Protein AF-A0A4Q1EWA6-F1 (afdb_monomer)

pLDDT: mean 81.25, std 13.55, range [43.25, 94.5]

Nearest PDB structures (foldseek):
  6qba-assembly1_B  TM=6.388E-01  e=7.040E-01  Saccharolobus solfataricus
  5jlt-assembly1_A  TM=7.013E-01  e=3.988E+00  Tequatrovirus T4
  2rk0-assembly1_A  TM=4.728E-01  e=1.283E+00  Parafrankia sp. EAN1pec
  3llb-assembly1_A  TM=4.257E-01  e=9.827E-01  Pseudomonas aeruginosa
  8u0p-assembly1_A  TM=3.540E-01  e=5.951E+00  Homo sapiens

Radius of gyration: 12.63 Å; Cα contacts (8 Å, |Δi|>4): 123; chains: 1; bounding box: 38×18×36 Å

Secondary structure (DSSP, 8-state):
--HHHHHHHHHHHTT--SSSGGGPEE-SSHHHHHHHHHHTT--EEEEEE-SSEEEEEEPTTTSSSSEEEEE-TT-TT----

Solvent-accessible surface area (backbone atoms only — not comparable to full-atom values): 4686 Å² total; per-residue (Å²): 141,61,67,67,60,55,52,52,53,50,53,28,63,72,57,30,81,14,79,41,66,92,33,11,26,50,38,60,44,76,67,54,54,56,52,51,31,60,72,68,69,54,74,66,70,47,76,49,73,76,87,49,30,39,34,40,30,35,54,86,82,76,52,101,55,65,45,40,20,30,24,46,76,68,22,75,90,54,79,83,124

Foldseek 3Di:
DVVVVVVQVVQQVVQAPQQDLVRAREDQEPVVVVVVCVVVVADFDDWDDDPQWIWGAHDPPPDPGGTGIYGCVNHPVDPPD

Mean predicted aligned error: 6.63 Å

Sequence (81 aa):
MAGNFHGLLNAILTSGDGLTCETGFHIISVTDEYVLLNRFQMETKSQSHNGKCDYQEFEKGKYKIPGFYFDISRFYGRILD

Structure (mmCIF, N/CA/C/O backbone):
data_AF-A0A4Q1EWA6-F1
#
_entry.id   AF-A0A4Q1EWA6-F1
#
loop_
_atom_site.group_PDB
_atom_site.id
_atom_site.type_symbol
_atom_site.label_atom_id
_atom_site.label_alt_id
_atom_site.label_comp_id
_atom_site.label_asym_id
_atom_site.label_entity_id
_atom_site.label_seq_id
_atom_site.pdbx_PDB_ins_code
_atom_site.Cartn_x
_atom_site.Cartn_y
_atom_site.Cartn_z
_atom_site.occupancy
_atom_site.B_iso_or_equiv
_atom_site.auth_seq_id
_atom_site.auth_comp_id
_atom_site.auth_asym_id
_atom_site.auth_atom_id
_atom_site.pdbx_PDB_model_num
ATOM 1 N N . MET A 1 1 ? -4.711 5.443 -26.451 1.00 44.22 1 MET A N 1
ATOM 2 C CA . MET A 1 1 ? -3.752 5.397 -25.323 1.00 44.22 1 MET A CA 1
ATOM 3 C C . MET A 1 1 ? -4.355 4.675 -24.105 1.00 44.22 1 MET A C 1
ATOM 5 O O . MET A 1 1 ? -4.287 5.189 -23.003 1.00 44.22 1 MET A O 1
ATOM 9 N N . ALA A 1 2 ? -4.946 3.483 -24.285 1.00 51.69 2 ALA A N 1
ATOM 10 C CA . ALA A 1 2 ? -5.537 2.700 -23.184 1.00 51.69 2 ALA A CA 1
ATOM 11 C C . ALA A 1 2 ? -4.740 1.418 -22.859 1.00 51.69 2 ALA A C 1
ATOM 13 O O . ALA A 1 2 ? -4.733 0.975 -21.717 1.00 51.69 2 ALA A O 1
ATOM 14 N N . GLY A 1 3 ? -4.007 0.851 -23.829 1.00 56.09 3 GLY A N 1
ATOM 15 C CA . GLY A 1 3 ? -3.271 -0.411 -23.649 1.00 56.09 3 GLY A CA 1
ATOM 16 C C . GLY A 1 3 ? -2.172 -0.366 -22.580 1.00 56.09 3 GLY A C 1
ATOM 17 O O . GLY A 1 3 ? -2.037 -1.310 -21.809 1.00 56.09 3 GLY A O 1
ATOM 18 N N . ASN A 1 4 ? -1.443 0.750 -22.468 1.00 63.16 4 ASN A N 1
ATOM 19 C CA . ASN A 1 4 ? -0.324 0.863 -21.521 1.00 63.16 4 ASN A CA 1
ATOM 20 C C . ASN A 1 4 ? -0.782 0.896 -20.054 1.00 63.16 4 ASN A C 1
ATOM 22 O O . ASN A 1 4 ? -0.103 0.350 -19.192 1.00 63.16 4 ASN A O 1
ATOM 26 N N . PHE A 1 5 ? -1.952 1.481 -19.771 1.00 69.88 5 PHE A N 1
ATOM 27 C CA . PHE A 1 5 ? -2.506 1.539 -18.415 1.00 69.88 5 PHE A CA 1
ATOM 28 C C . PHE A 1 5 ? -2.957 0.158 -17.922 1.00 69.88 5 PHE A C 1
ATOM 30 O O . PHE A 1 5 ? -2.690 -0.220 -16.785 1.00 69.88 5 PHE A O 1
ATOM 37 N N . HIS A 1 6 ? -3.593 -0.627 -18.799 1.00 74.44 6 HIS A N 1
ATOM 38 C CA . HIS A 1 6 ? -3.984 -2.001 -18.485 1.00 74.44 6 HIS A CA 1
ATOM 39 C C . HIS A 1 6 ? -2.775 -2.914 -18.266 1.00 74.44 6 HIS A C 1
ATOM 41 O O . HIS A 1 6 ? -2.806 -3.738 -17.357 1.00 74.44 6 HIS A O 1
ATOM 47 N N . GLY A 1 7 ? -1.710 -2.747 -19.057 1.00 82.00 7 GLY A N 1
ATOM 48 C CA . GLY A 1 7 ? -0.464 -3.493 -18.875 1.00 82.00 7 GLY A CA 1
ATOM 49 C C . GLY A 1 7 ? 0.201 -3.205 -17.529 1.00 82.00 7 GLY A C 1
ATOM 50 O O . GLY A 1 7 ? 0.559 -4.143 -16.822 1.00 82.00 7 GLY A O 1
ATOM 51 N N . LEU A 1 8 ? 0.295 -1.927 -17.146 1.00 80.12 8 LEU A N 1
ATOM 52 C CA . LEU A 1 8 ? 0.844 -1.512 -15.853 1.00 80.12 8 LEU A CA 1
ATOM 53 C C . LEU A 1 8 ? 0.019 -2.058 -14.682 1.00 80.12 8 LEU A C 1
ATOM 55 O O . LEU A 1 8 ? 0.567 -2.692 -13.787 1.00 80.12 8 LEU A O 1
ATOM 59 N N . LEU A 1 9 ? -1.302 -1.869 -14.713 1.00 80.94 9 LEU A N 1
ATOM 60 C CA . LEU A 1 9 ? -2.184 -2.341 -13.647 1.00 80.94 9 LEU A CA 1
ATOM 61 C C . LEU A 1 9 ? -2.133 -3.867 -13.502 1.00 80.94 9 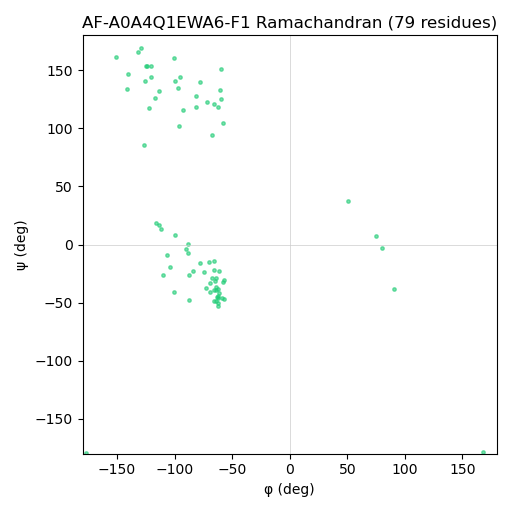LEU A C 1
ATOM 63 O O . LEU A 1 9 ? -2.072 -4.373 -12.387 1.00 80.94 9 LEU A O 1
ATOM 67 N N . ASN A 1 10 ? -2.110 -4.601 -14.619 1.00 83.50 10 ASN A N 1
ATOM 68 C CA . ASN A 1 10 ? -1.967 -6.052 -14.588 1.00 83.50 10 ASN A CA 1
ATOM 69 C C . ASN A 1 10 ? -0.617 -6.466 -13.989 1.00 83.50 10 ASN A C 1
ATOM 71 O O . ASN A 1 10 ? -0.586 -7.321 -13.115 1.00 83.50 10 ASN A O 1
ATOM 75 N N . ALA A 1 11 ? 0.481 -5.823 -14.399 1.00 85.75 11 ALA A N 1
ATOM 76 C CA . ALA A 1 11 ? 1.804 -6.109 -13.856 1.00 85.75 11 ALA A CA 1
ATOM 77 C C . ALA A 1 11 ? 1.844 -5.923 -12.330 1.00 85.75 11 ALA A C 1
ATOM 79 O O . ALA A 1 11 ? 2.301 -6.826 -11.626 1.00 85.75 11 ALA A O 1
ATOM 80 N N . ILE A 1 12 ? 1.296 -4.814 -11.819 1.00 86.38 12 ILE A N 1
ATOM 81 C CA . ILE A 1 12 ? 1.260 -4.551 -10.376 1.00 86.38 12 ILE A CA 1
ATOM 82 C C . ILE A 1 12 ? 0.403 -5.599 -9.656 1.00 86.38 12 ILE A C 1
ATOM 84 O O . ILE A 1 12 ? 0.871 -6.214 -8.702 1.00 86.38 12 ILE A O 1
ATOM 88 N N . LEU A 1 13 ? -0.810 -5.881 -10.138 1.00 85.50 13 LEU A N 1
ATOM 89 C CA . LEU A 1 13 ? -1.702 -6.861 -9.502 1.00 85.50 13 LEU A CA 1
ATOM 90 C C . LEU A 1 13 ? -1.171 -8.302 -9.551 1.00 85.50 13 LEU A C 1
ATOM 92 O O . LEU A 1 13 ? -1.577 -9.123 -8.738 1.00 85.50 13 LEU A O 1
ATOM 96 N N . THR A 1 14 ? -0.273 -8.623 -10.485 1.00 89.19 14 THR A N 1
ATOM 97 C CA . THR A 1 14 ? 0.388 -9.940 -10.551 1.00 89.19 14 THR A CA 1
ATOM 98 C C . THR A 1 14 ? 1.674 -10.034 -9.728 1.00 89.19 14 THR A C 1
ATOM 100 O O . THR A 1 14 ? 2.246 -11.116 -9.630 1.00 89.19 14 THR A O 1
ATOM 103 N N . SER A 1 15 ? 2.153 -8.923 -9.160 1.00 90.94 15 SER A N 1
ATOM 104 C CA . SER A 1 15 ? 3.433 -8.880 -8.438 1.00 90.94 15 SER A CA 1
ATOM 105 C C . SER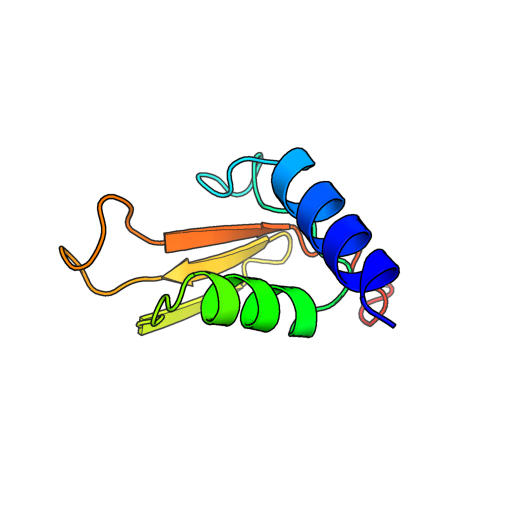 A 1 15 ? 3.347 -9.330 -6.977 1.00 90.94 15 SER A C 1
ATOM 107 O O . SER A 1 15 ? 4.348 -9.770 -6.422 1.00 90.94 15 SER A O 1
ATOM 109 N N . GLY A 1 16 ? 2.156 -9.260 -6.383 1.00 91.38 16 GLY A N 1
ATOM 110 C CA . GLY A 1 16 ? 1.900 -9.560 -4.978 1.00 91.38 16 GLY A CA 1
ATOM 111 C C . GLY A 1 16 ? 0.410 -9.443 -4.657 1.00 91.38 16 GLY A C 1
ATOM 112 O O . GLY A 1 16 ? -0.390 -9.154 -5.547 1.00 91.38 16 GLY A O 1
ATOM 113 N N . ASP A 1 17 ? 0.033 -9.674 -3.399 1.00 92.00 17 ASP A N 1
ATOM 114 C CA . ASP A 1 17 ? -1.349 -9.526 -2.912 1.00 92.00 17 ASP A CA 1
ATOM 115 C C . ASP A 1 17 ? -1.559 -8.287 -2.020 1.00 92.00 17 ASP A C 1
ATOM 117 O O . ASP A 1 17 ? -2.698 -7.930 -1.709 1.00 92.00 17 ASP A O 1
ATOM 121 N N . GLY A 1 18 ? -0.472 -7.609 -1.637 1.00 91.94 18 GLY A N 1
ATOM 122 C CA . GLY A 1 18 ? -0.497 -6.388 -0.842 1.00 91.94 18 GLY A CA 1
ATOM 123 C C . GLY A 1 18 ? -0.808 -6.591 0.641 1.00 91.94 18 GLY A C 1
ATOM 124 O O . GLY A 1 18 ? -1.007 -5.595 1.336 1.00 91.94 18 GLY A O 1
ATOM 125 N N . LEU A 1 19 ? -0.884 -7.826 1.149 1.00 92.69 19 LEU A N 1
ATOM 126 C CA . LEU A 1 19 ? -1.323 -8.100 2.525 1.00 92.69 19 LEU A CA 1
ATOM 127 C C . LEU A 1 19 ? -0.187 -8.048 3.551 1.00 92.69 19 LEU A C 1
ATOM 129 O O . LEU A 1 19 ? -0.438 -7.747 4.720 1.00 92.69 19 LEU A O 1
ATOM 133 N N . THR A 1 20 ? 1.050 -8.308 3.130 1.00 93.75 20 THR A N 1
ATOM 134 C CA . THR A 1 20 ? 2.259 -8.131 3.949 1.00 93.75 20 THR A CA 1
ATOM 135 C C . THR A 1 20 ? 3.326 -7.361 3.174 1.00 93.75 20 THR A C 1
ATOM 137 O O . THR A 1 20 ? 3.248 -7.234 1.956 1.00 93.75 20 THR A O 1
ATOM 140 N N . CYS A 1 21 ? 4.363 -6.865 3.853 1.00 90.62 21 CYS A N 1
ATOM 141 C CA . CYS A 1 21 ? 5.473 -6.183 3.177 1.00 90.62 21 CYS A CA 1
ATOM 142 C C . CYS A 1 21 ? 6.258 -7.127 2.239 1.00 90.62 21 CYS A C 1
ATOM 144 O O . CYS A 1 21 ? 6.791 -6.698 1.223 1.00 90.62 21 CYS A O 1
ATOM 146 N N . GLU A 1 22 ? 6.312 -8.429 2.527 1.00 91.12 22 GLU A N 1
ATOM 147 C CA . GLU A 1 22 ? 6.960 -9.436 1.672 1.00 91.12 22 GLU A CA 1
ATOM 148 C C . GLU A 1 22 ? 6.153 -9.766 0.413 1.00 91.12 22 GLU A C 1
ATOM 150 O O . GLU A 1 22 ? 6.722 -10.240 -0.565 1.00 91.12 22 GLU A O 1
ATOM 155 N N . THR A 1 23 ? 4.841 -9.534 0.458 1.00 92.94 23 THR A N 1
ATOM 156 C CA . THR A 1 23 ? 3.878 -9.802 -0.620 1.00 92.94 23 THR A CA 1
ATOM 157 C C . THR A 1 23 ? 3.273 -8.511 -1.175 1.00 92.94 23 THR A C 1
ATOM 159 O O . THR A 1 23 ? 2.240 -8.539 -1.845 1.00 92.94 23 THR A O 1
ATOM 162 N N . GLY A 1 24 ? 3.918 -7.374 -0.895 1.00 91.50 24 GLY A N 1
ATOM 163 C CA . GLY A 1 24 ? 3.467 -6.046 -1.282 1.00 91.50 24 GLY A CA 1
ATOM 164 C C . GLY A 1 24 ? 3.329 -5.902 -2.794 1.00 91.50 24 GLY A C 1
ATOM 165 O O . GLY A 1 24 ? 4.049 -6.536 -3.563 1.00 91.50 24 GLY A O 1
ATOM 166 N N . PHE A 1 25 ? 2.426 -5.035 -3.242 1.00 92.44 25 PHE A N 1
ATOM 167 C CA . PHE A 1 25 ? 2.349 -4.698 -4.660 1.00 92.44 25 PHE A CA 1
ATOM 168 C C . PHE A 1 25 ? 3.624 -3.972 -5.084 1.00 92.44 25 PHE A C 1
ATOM 170 O O . PHE A 1 25 ? 3.944 -2.913 -4.545 1.00 92.44 25 PHE A O 1
ATOM 177 N N . HIS A 1 26 ? 4.356 -4.523 -6.048 1.00 90.56 26 HIS A N 1
ATOM 178 C CA . HIS A 1 26 ? 5.559 -3.889 -6.565 1.00 90.56 26 HIS A CA 1
ATOM 179 C C . HIS A 1 26 ? 5.177 -2.681 -7.408 1.00 90.56 26 HIS A C 1
ATOM 181 O O . HIS A 1 26 ? 4.478 -2.805 -8.420 1.00 90.56 26 HIS A O 1
ATOM 187 N N . ILE A 1 27 ? 5.694 -1.521 -7.027 1.00 84.62 27 ILE A N 1
ATOM 188 C CA . ILE A 1 27 ? 5.504 -0.283 -7.773 1.00 84.62 27 ILE A CA 1
ATOM 189 C C . ILE A 1 27 ? 6.849 0.291 -8.206 1.00 84.62 27 ILE A C 1
ATOM 191 O O . ILE A 1 27 ? 7.888 0.073 -7.583 1.00 84.62 27 ILE A O 1
ATOM 195 N N . ILE A 1 28 ? 6.824 1.053 -9.295 1.00 74.81 28 ILE A N 1
ATOM 196 C CA . ILE A 1 28 ? 8.001 1.764 -9.809 1.00 74.81 28 ILE A CA 1
ATOM 197 C C . ILE A 1 28 ? 7.934 3.260 -9.500 1.00 74.81 28 ILE A C 1
ATOM 199 O O . ILE A 1 28 ? 8.974 3.925 -9.486 1.00 74.81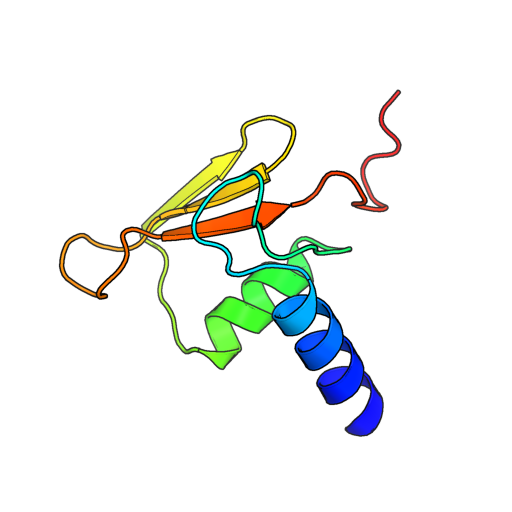 28 ILE A O 1
ATOM 203 N N . SER A 1 29 ? 6.735 3.783 -9.209 1.00 75.75 29 SER A N 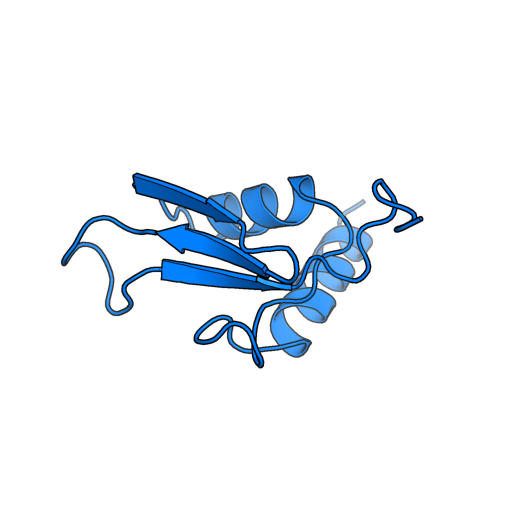1
ATOM 204 C CA . SER A 1 29 ? 6.521 5.142 -8.731 1.00 75.75 29 SER A CA 1
ATOM 205 C C . SER A 1 29 ? 5.441 5.229 -7.643 1.00 75.75 29 SER A C 1
ATOM 207 O O . SER A 1 29 ? 4.439 4.530 -7.716 1.00 75.75 29 SER A O 1
ATOM 209 N N . VAL A 1 30 ? 5.587 6.147 -6.679 1.00 70.88 30 VAL A N 1
ATOM 210 C CA . VAL A 1 30 ? 4.553 6.462 -5.667 1.00 70.88 30 VAL A CA 1
ATOM 211 C C . VAL A 1 30 ? 3.230 6.878 -6.327 1.00 70.88 30 VAL A C 1
ATOM 213 O O . VAL A 1 30 ? 2.151 6.603 -5.814 1.00 70.88 30 VAL A O 1
ATOM 216 N N . THR A 1 31 ? 3.288 7.495 -7.510 1.00 74.38 31 THR A N 1
ATOM 217 C CA . THR A 1 31 ? 2.097 7.817 -8.308 1.00 74.38 31 THR A CA 1
ATOM 218 C C . THR A 1 31 ? 1.278 6.568 -8.651 1.00 74.38 31 THR A C 1
ATOM 220 O O . THR A 1 31 ? 0.050 6.649 -8.704 1.00 74.38 31 THR A O 1
ATOM 223 N N . ASP A 1 32 ? 1.921 5.410 -8.831 1.00 69.19 32 ASP A N 1
ATOM 224 C CA . ASP A 1 32 ? 1.240 4.145 -9.125 1.00 69.19 32 ASP A CA 1
ATOM 225 C C . ASP A 1 32 ? 0.402 3.643 -7.931 1.00 69.19 32 ASP A C 1
ATOM 227 O O . ASP A 1 32 ? -0.645 3.026 -8.147 1.00 69.19 32 ASP A O 1
ATOM 231 N N . GLU A 1 33 ? 0.781 3.972 -6.685 1.00 65.75 33 GLU A N 1
ATOM 232 C CA . GLU A 1 33 ? -0.026 3.674 -5.484 1.00 65.75 33 GLU A CA 1
ATOM 233 C C . GLU A 1 33 ? -1.367 4.398 -5.542 1.00 65.75 33 GLU A C 1
ATOM 235 O O . GLU A 1 33 ? -2.432 3.786 -5.446 1.00 65.75 33 GLU A O 1
ATOM 240 N N . TYR A 1 34 ? -1.325 5.715 -5.760 1.00 72.44 34 TYR A N 1
ATOM 241 C CA . TYR A 1 34 ? -2.523 6.547 -5.823 1.00 72.44 34 TYR A CA 1
ATOM 242 C C . TYR A 1 34 ? -3.406 6.179 -7.014 1.00 72.44 34 TYR A C 1
ATOM 244 O O . TYR A 1 34 ? -4.629 6.262 -6.923 1.00 72.44 34 TYR A O 1
ATOM 252 N N . VAL A 1 35 ? -2.822 5.726 -8.126 1.00 78.56 35 VAL A N 1
ATOM 253 C CA . VAL A 1 35 ? -3.578 5.186 -9.264 1.00 78.56 35 VAL A CA 1
ATOM 2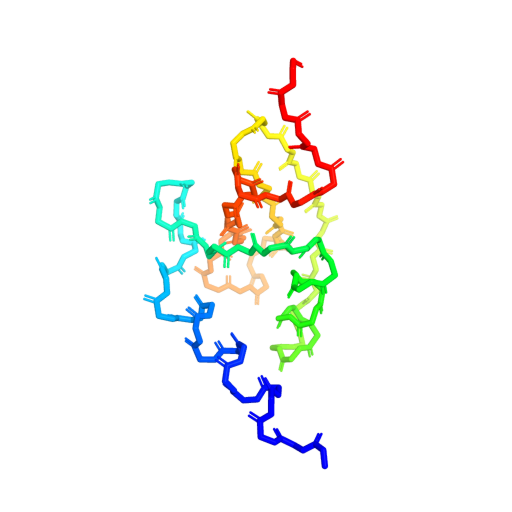54 C C . VAL A 1 35 ? -4.358 3.931 -8.868 1.00 78.56 35 VAL A C 1
ATOM 256 O O . VAL A 1 35 ? -5.536 3.822 -9.220 1.00 78.56 35 VAL A O 1
ATOM 259 N N . LEU A 1 36 ? -3.742 3.003 -8.131 1.00 80.00 36 LEU A N 1
ATOM 260 C CA . LEU A 1 36 ? -4.414 1.795 -7.645 1.00 80.00 36 LEU A CA 1
ATOM 261 C C . LEU A 1 36 ? -5.511 2.120 -6.635 1.00 80.00 36 LEU A C 1
ATOM 263 O O . LEU A 1 36 ? -6.644 1.666 -6.801 1.00 80.00 36 LEU A O 1
ATOM 267 N N . LEU A 1 37 ? -5.207 2.954 -5.642 1.00 80.00 37 LEU A N 1
ATOM 268 C CA . LEU A 1 37 ? -6.178 3.385 -4.636 1.00 80.00 37 LEU A CA 1
ATOM 269 C C . LEU A 1 37 ? -7.377 4.090 -5.283 1.00 80.00 37 LEU A C 1
ATOM 271 O O . LEU A 1 37 ? -8.520 3.726 -5.013 1.00 80.00 37 LEU A O 1
ATOM 275 N N . ASN A 1 38 ? -7.138 5.014 -6.220 1.00 82.81 38 ASN A N 1
ATOM 276 C CA . ASN A 1 38 ? -8.203 5.694 -6.960 1.00 82.81 38 ASN A CA 1
ATOM 277 C C . ASN A 1 38 ? -9.013 4.728 -7.830 1.00 82.81 38 ASN A C 1
ATOM 279 O O . ASN A 1 38 ? -10.237 4.850 -7.916 1.00 82.81 38 ASN A O 1
ATOM 283 N N . ARG A 1 39 ? -8.361 3.746 -8.465 1.00 79.69 39 ARG A N 1
ATOM 284 C CA . ARG A 1 39 ? -9.048 2.742 -9.287 1.00 79.69 39 ARG A CA 1
ATOM 285 C C . ARG A 1 39 ? -9.990 1.873 -8.457 1.00 79.69 39 ARG A C 1
ATOM 287 O O . ARG A 1 39 ? -11.061 1.522 -8.951 1.00 79.69 39 ARG A O 1
ATOM 294 N N . PHE A 1 40 ? -9.606 1.546 -7.228 1.00 79.56 40 PHE A N 1
ATOM 295 C CA . PHE A 1 40 ? -10.446 0.806 -6.286 1.00 79.56 40 PHE A CA 1
ATOM 296 C C . PHE A 1 40 ? -11.347 1.703 -5.433 1.00 79.56 40 PHE A C 1
ATOM 298 O O . PHE A 1 40 ? -12.105 1.183 -4.618 1.00 79.56 40 PHE A O 1
ATOM 305 N N . GLN A 1 41 ? -11.293 3.024 -5.638 1.00 81.75 41 GLN A N 1
ATOM 306 C CA . GLN A 1 41 ? -12.010 4.024 -4.841 1.00 81.75 41 GLN A CA 1
ATOM 307 C C . GLN A 1 41 ? -11.775 3.834 -3.334 1.00 81.75 41 GLN A C 1
ATOM 309 O O . GLN A 1 41 ? -12.681 3.987 -2.515 1.00 81.75 41 GLN A O 1
ATOM 314 N N . MET A 1 42 ? -10.548 3.456 -2.973 1.00 85.38 42 MET A N 1
ATOM 315 C CA . MET A 1 42 ? -10.155 3.190 -1.599 1.00 85.38 42 MET A CA 1
ATOM 316 C C . MET A 1 42 ? -9.574 4.442 -0.964 1.00 85.38 42 MET A C 1
ATOM 318 O O . MET A 1 42 ? -8.518 4.930 -1.351 1.00 85.38 42 MET A O 1
ATOM 322 N N . GLU A 1 43 ? -10.266 4.936 0.052 1.00 87.00 43 GLU A N 1
ATOM 323 C CA . GLU A 1 43 ? -9.759 6.005 0.908 1.00 87.00 43 GLU A CA 1
ATOM 324 C C . GLU A 1 43 ? -8.810 5.454 1.976 1.00 87.00 43 GLU A C 1
ATOM 326 O O . GLU A 1 43 ? -9.172 4.535 2.724 1.00 87.00 43 GLU A O 1
ATOM 331 N N . THR A 1 44 ? -7.624 6.053 2.061 1.00 88.31 44 THR A N 1
ATOM 332 C CA . THR A 1 44 ? -6.618 5.769 3.083 1.00 88.31 44 THR A CA 1
ATOM 333 C C . THR A 1 44 ? -6.745 6.755 4.237 1.00 88.31 44 THR A C 1
ATOM 335 O O . THR A 1 44 ? -7.107 7.918 4.066 1.00 88.31 44 THR A O 1
ATOM 338 N N . LYS A 1 45 ? -6.492 6.257 5.442 1.00 92.50 45 LYS A N 1
ATOM 339 C CA . LYS A 1 45 ? -6.474 7.026 6.682 1.00 92.50 45 LYS A CA 1
ATOM 340 C C . LYS A 1 45 ? -5.102 7.634 6.929 1.00 92.50 45 LYS A C 1
ATOM 342 O O . LYS A 1 45 ? -4.987 8.791 7.326 1.00 92.50 45 LYS A O 1
ATOM 347 N N . SER A 1 46 ? -4.072 6.810 6.782 1.00 90.38 46 SER A N 1
ATOM 348 C CA . SER A 1 46 ? -2.697 7.168 7.089 1.00 90.38 46 SER A CA 1
ATOM 349 C C . SER A 1 46 ? -1.739 6.382 6.198 1.00 90.38 46 SER A C 1
ATOM 351 O O . SER A 1 46 ? -2.112 5.373 5.598 1.00 90.38 46 SER A O 1
ATOM 353 N N . GLN A 1 47 ? -0.508 6.873 6.103 1.00 89.00 47 GLN A N 1
ATOM 354 C CA . GLN A 1 47 ? 0.575 6.258 5.349 1.00 89.00 47 GLN A CA 1
ATOM 355 C C . GLN A 1 47 ? 1.771 6.079 6.283 1.00 89.00 47 GLN A C 1
ATOM 357 O O . GLN A 1 47 ? 2.064 6.962 7.097 1.00 89.00 47 GLN A O 1
ATOM 362 N N . SER A 1 48 ? 2.477 4.956 6.167 1.00 90.12 48 SER A N 1
ATOM 363 C CA . SER A 1 48 ? 3.707 4.716 6.922 1.00 90.12 48 SER A CA 1
ATOM 364 C C . SER A 1 48 ? 4.750 3.996 6.077 1.00 90.12 48 SER A C 1
ATOM 366 O O . SER A 1 48 ? 4.459 2.991 5.438 1.00 90.12 48 SER A O 1
ATOM 368 N N . HIS A 1 49 ? 5.988 4.484 6.130 1.00 85.56 49 HIS A N 1
ATOM 369 C CA . HIS A 1 49 ? 7.103 3.944 5.363 1.00 85.56 49 HIS A CA 1
ATOM 370 C C . HIS A 1 49 ? 8.147 3.315 6.289 1.00 85.56 49 HIS A C 1
ATOM 372 O O . HIS A 1 49 ? 8.574 3.941 7.260 1.00 85.56 49 HIS A O 1
ATOM 378 N N . ASN A 1 50 ? 8.599 2.100 5.969 1.00 78.81 50 ASN A N 1
ATOM 379 C CA . ASN A 1 50 ? 9.591 1.367 6.769 1.00 78.81 50 ASN A CA 1
ATOM 380 C C . ASN A 1 50 ? 10.923 1.112 6.035 1.00 78.81 50 ASN A C 1
ATOM 382 O O . ASN A 1 50 ? 11.686 0.229 6.421 1.00 78.81 50 ASN A O 1
ATOM 386 N N . GLY A 1 51 ? 11.208 1.858 4.964 1.00 76.31 51 GLY A N 1
ATOM 387 C CA . GLY A 1 51 ? 12.427 1.722 4.157 1.00 76.31 51 GLY A CA 1
ATOM 388 C C . GLY A 1 51 ? 12.291 0.750 2.984 1.00 76.31 51 GLY A C 1
ATOM 389 O O . GLY A 1 51 ? 12.787 1.050 1.902 1.00 76.31 51 GLY A O 1
ATOM 390 N N . LYS A 1 52 ? 11.573 -0.366 3.160 1.00 80.44 52 LYS A N 1
ATOM 391 C CA . LYS A 1 52 ? 11.336 -1.367 2.103 1.00 80.44 52 LYS A CA 1
ATOM 392 C C . LYS A 1 52 ? 9.951 -1.233 1.471 1.00 80.44 52 LYS A C 1
ATOM 394 O O . LYS A 1 52 ? 9.815 -1.327 0.255 1.00 80.44 52 LYS A O 1
ATOM 399 N N . CYS A 1 53 ? 8.948 -0.987 2.304 1.00 89.00 53 CYS A N 1
ATOM 400 C CA . CYS A 1 53 ? 7.560 -0.899 1.893 1.00 89.00 53 CYS A CA 1
ATOM 401 C C . CYS A 1 53 ? 6.943 0.428 2.311 1.00 89.00 53 CYS A C 1
ATOM 403 O O . CYS A 1 53 ? 7.352 1.057 3.297 1.00 89.00 53 CYS A O 1
ATOM 405 N N . ASP A 1 54 ? 5.934 0.823 1.556 1.00 90.69 54 ASP A N 1
ATOM 406 C CA . ASP A 1 54 ? 4.935 1.780 1.986 1.00 90.69 54 ASP A CA 1
ATOM 407 C C . ASP A 1 54 ? 3.676 1.036 2.435 1.00 90.69 54 ASP A C 1
ATOM 409 O O . ASP A 1 54 ? 3.302 0.022 1.844 1.00 90.69 54 ASP A O 1
ATOM 413 N N . TYR A 1 55 ? 3.045 1.497 3.506 1.00 93.56 55 TYR A N 1
ATOM 414 C CA . TYR A 1 55 ? 1.813 0.924 4.029 1.00 93.56 55 TYR A CA 1
ATOM 415 C C . TYR A 1 55 ? 0.731 1.989 4.076 1.00 93.56 55 TYR A C 1
ATOM 417 O O . TYR A 1 55 ? 0.837 2.972 4.811 1.00 93.56 55 TYR A O 1
ATOM 425 N N . GLN A 1 56 ? -0.320 1.748 3.303 1.00 93.44 56 GLN A N 1
ATOM 426 C CA . GLN A 1 56 ? -1.508 2.578 3.213 1.00 93.44 56 GLN A CA 1
ATOM 427 C C . GLN A 1 56 ? -2.567 2.001 4.151 1.00 93.44 56 GLN A C 1
ATOM 429 O O . GLN A 1 56 ? -3.205 0.993 3.840 1.00 93.44 56 GLN A O 1
ATOM 434 N N . GLU A 1 57 ? -2.732 2.616 5.319 1.00 94.50 57 GLU A N 1
ATOM 435 C CA . GLU A 1 57 ? -3.692 2.189 6.333 1.00 94.50 57 GLU A CA 1
ATOM 436 C C . GLU A 1 57 ? -5.103 2.645 5.955 1.00 94.50 57 GLU A C 1
ATOM 438 O O . GLU A 1 57 ? -5.320 3.774 5.510 1.00 94.50 57 GLU A O 1
ATOM 443 N N . PHE A 1 58 ? -6.092 1.791 6.184 1.00 94.38 58 PHE A N 1
ATOM 444 C CA . PHE A 1 58 ? -7.500 2.111 6.008 1.00 94.38 58 PHE A CA 1
ATOM 445 C C . PHE A 1 58 ? -8.196 2.425 7.330 1.00 94.38 58 PHE A C 1
ATOM 447 O O . PHE A 1 58 ? -7.781 2.008 8.411 1.00 94.38 58 PHE A O 1
ATOM 454 N N . GLU A 1 59 ? -9.336 3.113 7.243 1.00 94.00 59 GLU A N 1
ATOM 455 C CA . GLU A 1 59 ? -10.202 3.271 8.407 1.00 94.00 59 GLU A CA 1
ATOM 456 C C . GLU A 1 59 ? -10.694 1.915 8.926 1.00 94.00 59 GLU A C 1
ATOM 458 O O . GLU A 1 59 ? -11.176 1.057 8.176 1.00 94.00 59 GLU A O 1
ATOM 463 N N . LYS A 1 60 ? -10.593 1.722 10.244 1.00 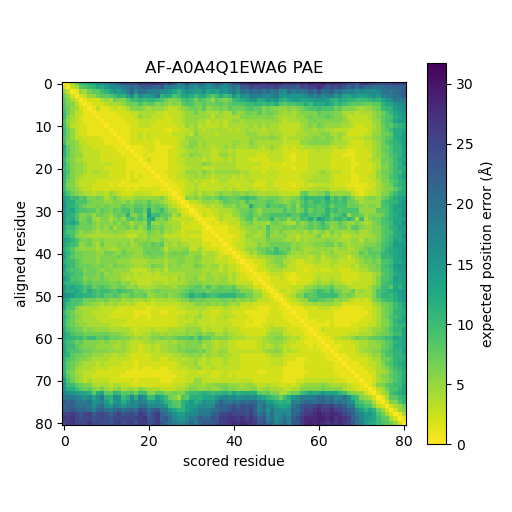91.50 60 LYS A N 1
ATOM 464 C CA . LYS A 1 60 ? -10.926 0.450 10.888 1.00 91.50 60 LYS A CA 1
ATOM 465 C C . LYS A 1 60 ? -12.390 0.091 10.632 1.00 91.50 60 LY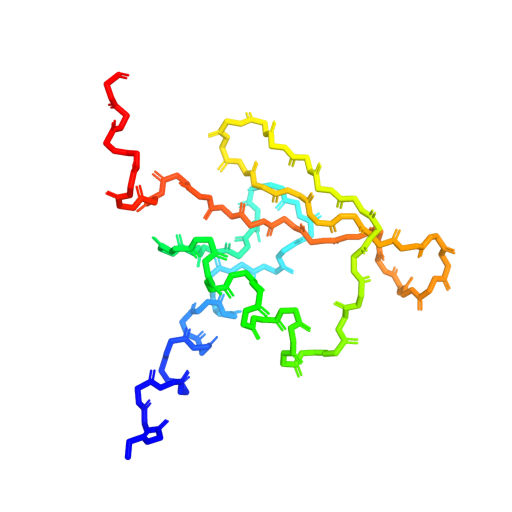S A C 1
ATOM 467 O O . LYS A 1 60 ? -13.293 0.852 10.961 1.00 91.50 60 LYS A O 1
ATOM 472 N N . GLY A 1 61 ? -12.617 -1.106 10.092 1.00 89.50 61 GLY A N 1
ATOM 473 C CA . GLY A 1 61 ? -13.957 -1.616 9.789 1.00 89.50 61 GLY A CA 1
ATOM 474 C C . GLY A 1 61 ? -14.562 -1.092 8.483 1.00 89.50 61 GLY A C 1
ATOM 475 O O . GLY A 1 61 ? -15.642 -1.548 8.116 1.00 89.50 61 GLY A O 1
ATOM 476 N N . LYS A 1 62 ? -13.880 -0.192 7.757 1.00 91.56 62 LYS A N 1
ATOM 477 C CA . LYS A 1 62 ? -14.328 0.284 6.439 1.00 91.56 62 LYS A CA 1
ATOM 478 C C . LYS A 1 62 ? -14.154 -0.777 5.352 1.00 91.56 62 LYS A C 1
ATOM 480 O O . LYS A 1 62 ? -15.022 -0.929 4.497 1.00 91.56 62 LYS A O 1
ATOM 485 N N . TYR A 1 63 ? -13.065 -1.545 5.415 1.00 90.50 63 TYR A N 1
ATOM 486 C CA . TYR A 1 63 ? -12.791 -2.662 4.508 1.00 90.50 63 TYR A CA 1
ATOM 487 C C . TYR A 1 63 ? -12.430 -3.933 5.284 1.00 90.50 63 TYR A C 1
ATOM 489 O O . TYR A 1 63 ? -12.201 -3.908 6.493 1.00 90.50 63 TYR A O 1
ATOM 497 N N . LYS A 1 64 ? -12.383 -5.067 4.573 1.00 91.38 64 LYS A N 1
ATOM 498 C CA . LYS A 1 64 ? -12.083 -6.391 5.153 1.00 91.38 64 LYS A CA 1
ATOM 499 C C . LYS A 1 64 ? -10.628 -6.562 5.597 1.00 91.38 64 LYS A C 1
ATOM 501 O O . LYS A 1 64 ? -10.325 -7.514 6.307 1.00 91.38 64 LYS A O 1
ATOM 506 N N . ILE A 1 65 ? -9.751 -5.669 5.156 1.00 91.62 65 ILE A N 1
ATOM 507 C CA . ILE A 1 65 ? -8.322 -5.661 5.455 1.00 91.62 65 ILE A CA 1
ATOM 508 C C . ILE A 1 65 ? -7.947 -4.307 6.069 1.00 91.62 65 ILE A C 1
ATOM 510 O O . ILE A 1 65 ? -8.644 -3.321 5.816 1.00 91.62 65 ILE A O 1
ATOM 514 N N . PRO A 1 66 ? -6.880 -4.243 6.881 1.00 92.38 66 PRO A N 1
ATOM 515 C CA . PRO A 1 66 ? -6.493 -3.017 7.575 1.00 92.38 66 PRO A CA 1
ATOM 516 C C . PRO A 1 66 ? -5.763 -2.004 6.682 1.00 92.38 66 PRO A C 1
ATOM 518 O O . PRO A 1 66 ? -5.658 -0.845 7.066 1.00 92.38 66 PRO A O 1
ATOM 521 N N . GLY A 1 67 ? -5.269 -2.419 5.516 1.00 93.12 67 GLY A N 1
ATOM 522 C CA . GLY A 1 67 ? -4.468 -1.590 4.622 1.00 93.12 67 GLY A CA 1
ATOM 523 C C . GLY A 1 67 ? -3.807 -2.418 3.527 1.00 93.12 67 GLY A C 1
ATOM 524 O O . GLY A 1 67 ? -3.983 -3.639 3.491 1.00 93.12 67 GLY A O 1
ATOM 525 N N . PHE A 1 68 ? -3.034 -1.756 2.669 1.00 94.31 68 PHE A N 1
ATOM 526 C CA . PHE A 1 68 ? -2.185 -2.400 1.665 1.00 94.31 68 PHE A CA 1
ATOM 527 C C . PHE A 1 68 ? -0.718 -2.037 1.844 1.00 94.31 68 PHE A C 1
ATOM 529 O O . PHE A 1 68 ? -0.385 -0.893 2.151 1.00 94.31 68 PHE A O 1
ATOM 536 N N . TYR A 1 69 ? 0.144 -3.012 1.579 1.00 93.69 69 TYR A N 1
ATOM 537 C CA . TYR A 1 69 ? 1.580 -2.830 1.445 1.00 93.69 69 TYR A CA 1
ATOM 538 C C . TYR A 1 69 ? 1.973 -2.689 -0.027 1.00 93.69 69 TYR A C 1
ATOM 540 O O . TYR A 1 69 ? 1.558 -3.480 -0.878 1.00 93.69 69 TYR A O 1
ATOM 548 N N . PHE A 1 70 ? 2.831 -1.716 -0.303 1.00 91.50 70 PHE A N 1
ATOM 549 C CA . PHE A 1 70 ? 3.465 -1.488 -1.593 1.00 91.50 70 PHE A CA 1
ATOM 550 C C . PHE A 1 70 ? 4.978 -1.658 -1.438 1.00 91.50 70 PHE A C 1
ATOM 552 O O . PHE A 1 70 ? 5.585 -1.039 -0.565 1.00 91.50 70 PHE A O 1
ATOM 559 N N . ASP A 1 71 ? 5.595 -2.514 -2.252 1.00 90.19 71 ASP A N 1
ATOM 560 C CA . ASP A 1 71 ? 7.053 -2.655 -2.296 1.00 90.19 71 ASP A CA 1
ATOM 561 C C . ASP A 1 71 ? 7.626 -1.538 -3.173 1.00 90.19 71 ASP A C 1
ATOM 563 O O . ASP A 1 71 ? 7.337 -1.456 -4.373 1.00 90.19 71 ASP A O 1
ATOM 567 N N . ILE A 1 72 ? 8.453 -0.690 -2.559 1.00 86.50 72 ILE A N 1
ATOM 568 C CA . ILE A 1 72 ? 9.074 0.464 -3.213 1.00 86.50 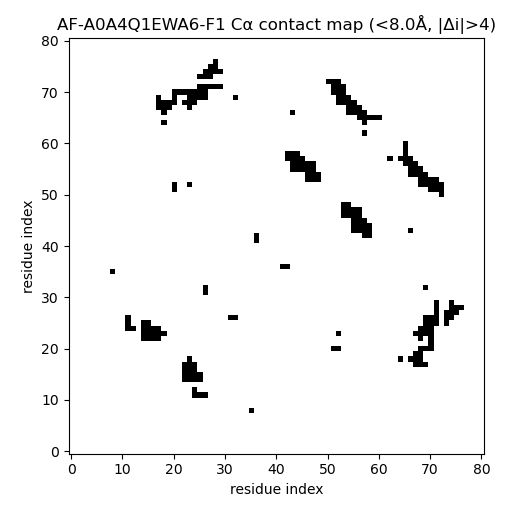72 ILE A CA 1
ATOM 569 C C . ILE A 1 72 ? 10.590 0.305 -3.377 1.00 86.50 72 ILE A C 1
ATOM 571 O O . ILE A 1 72 ? 11.288 1.264 -3.703 1.00 86.50 72 ILE A O 1
ATOM 575 N N . SER A 1 73 ? 11.127 -0.901 -3.183 1.00 80.25 73 SER A N 1
ATOM 576 C CA . SER A 1 73 ? 12.567 -1.194 -3.272 1.00 80.25 73 SER A CA 1
ATOM 577 C C . SER A 1 73 ? 13.169 -0.916 -4.653 1.00 80.25 73 SER A C 1
ATOM 579 O O . SER A 1 73 ? 14.371 -0.696 -4.781 1.00 80.25 73 SER A O 1
ATOM 581 N N . ARG A 1 74 ? 12.333 -0.916 -5.696 1.00 70.75 74 ARG A N 1
ATOM 582 C CA . ARG A 1 74 ? 12.707 -0.655 -7.096 1.00 70.75 74 ARG A CA 1
ATOM 583 C C . ARG A 1 74 ? 12.396 0.780 -7.543 1.00 70.75 74 ARG A C 1
ATOM 585 O O . ARG A 1 74 ? 12.488 1.072 -8.735 1.00 70.75 74 ARG A O 1
ATOM 592 N N . PHE A 1 75 ? 12.004 1.661 -6.622 1.00 66.06 75 PHE A N 1
ATOM 593 C CA . PHE A 1 75 ? 11.580 3.023 -6.933 1.00 66.06 75 PHE A CA 1
ATOM 594 C C . PHE A 1 75 ? 12.717 3.845 -7.565 1.00 66.06 75 PHE A C 1
ATOM 596 O O . PHE A 1 75 ? 13.737 4.124 -6.939 1.00 66.06 75 PHE A O 1
ATOM 603 N N . TYR A 1 76 ? 12.512 4.293 -8.808 1.00 54.84 76 TYR A N 1
ATOM 604 C CA . TYR A 1 76 ? 13.535 4.964 -9.630 1.00 54.84 76 TYR A CA 1
ATOM 605 C C . TYR A 1 76 ? 13.980 6.341 -9.086 1.00 54.8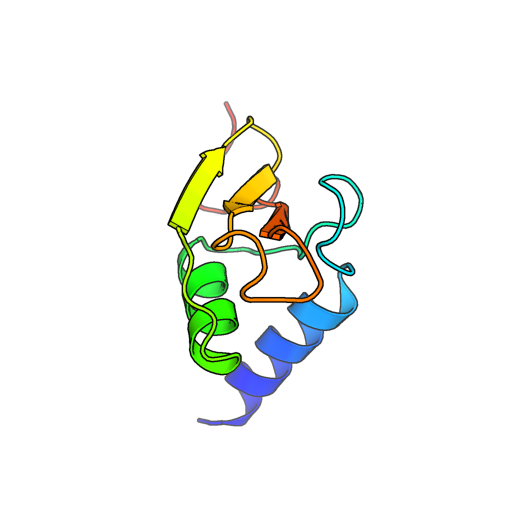4 76 TYR A C 1
ATOM 607 O O . TYR A 1 76 ? 14.994 6.877 -9.524 1.00 54.84 76 TYR A O 1
ATOM 615 N N . GLY A 1 77 ? 13.234 6.925 -8.139 1.00 53.62 77 GLY A N 1
ATOM 616 C CA . GLY A 1 77 ? 13.562 8.202 -7.488 1.00 53.62 77 GLY A CA 1
ATOM 617 C C . GLY A 1 77 ? 14.408 8.080 -6.213 1.00 53.62 77 GLY A C 1
ATOM 618 O O . GLY A 1 77 ? 14.796 9.099 -5.647 1.00 53.62 77 GLY A O 1
ATOM 619 N N . ARG A 1 78 ? 14.707 6.858 -5.761 1.00 52.69 78 ARG A N 1
ATOM 620 C CA . ARG A 1 78 ? 15.733 6.576 -4.753 1.00 52.69 78 ARG A CA 1
ATOM 621 C C . ARG A 1 78 ? 16.654 5.518 -5.353 1.00 52.69 78 ARG A C 1
ATOM 623 O O . ARG A 1 78 ? 16.478 4.325 -5.135 1.00 52.69 78 ARG A O 1
ATOM 630 N N . ILE A 1 79 ? 17.647 5.968 -6.122 1.00 46.88 79 ILE A N 1
ATOM 631 C CA . ILE A 1 79 ? 18.913 5.233 -6.152 1.00 46.88 79 ILE A CA 1
ATOM 632 C C . ILE A 1 79 ? 19.358 5.231 -4.690 1.00 46.88 79 ILE A C 1
ATOM 634 O O . ILE A 1 79 ? 19.659 6.286 -4.136 1.00 46.88 79 ILE A O 1
ATOM 638 N N . LEU A 1 80 ? 19.203 4.084 -4.034 1.00 46.50 80 LEU A N 1
ATOM 639 C CA . LEU A 1 80 ? 19.707 3.857 -2.692 1.00 46.50 80 LEU A CA 1
ATOM 640 C C . LEU A 1 80 ? 21.236 3.856 -2.802 1.00 46.50 80 LEU A C 1
ATOM 642 O O . LEU A 1 80 ? 21.813 2.831 -3.158 1.00 46.50 80 LEU A O 1
ATOM 646 N N . ASP A 1 81 ? 21.842 5.018 -2.570 1.00 43.25 81 ASP A N 1
ATOM 647 C CA . ASP A 1 81 ? 23.152 5.108 -1.920 1.00 43.25 81 ASP A CA 1
ATOM 648 C C . ASP A 1 81 ? 22.933 5.206 -0.403 1.00 43.25 81 ASP A C 1
ATOM 650 O O . ASP A 1 81 ? 22.023 5.966 0.018 1.00 43.25 81 ASP A O 1
#